Protein AF-A0A937P115-F1 (afdb_monomer_lite)

Foldseek 3Di:
DDQLVVVVVVLVVCCVVCVVVQLVLQVVLDPDPDRSNVLLVVLSVCCVPPDDSVDPPPDPPVVSSVSSVVSRVVVVVVVVVPDQVVQQPPPPRDRNVVVVVPPDPPPPPDPVVVVVVVVVVVVVPPPDD

Sequence (129 aa):
MNSHSEQQKRLSGFLVQEYSNLVSYVRRNWQGETYAEDIVQDVALNLFTKVDFNTPIENLMAYMYRSLKNKIIDLRRKKREARLDDYEDAKNGENLLLGKMLDEPSEPEDEYGQEKNFKIWRNQKWKTQ

Structure (mmCIF, N/CA/C/O backbone):
data_AF-A0A937P115-F1
#
_entry.id   AF-A0A937P115-F1
#
loop_
_atom_site.group_PDB
_atom_site.id
_atom_site.type_symbol
_atom_site.label_atom_id
_atom_site.label_alt_id
_atom_site.label_comp_id
_atom_site.label_asym_id
_atom_site.label_entity_id
_atom_site.label_seq_id
_atom_site.pdbx_PDB_ins_code
_atom_site.Cartn_x
_atom_site.Cartn_y
_atom_site.Cartn_z
_atom_site.occupancy
_atom_site.B_iso_or_equiv
_atom_site.auth_seq_id
_atom_site.auth_comp_id
_atom_site.auth_asym_id
_atom_site.auth_atom_id
_atom_site.pdbx_PDB_model_num
ATOM 1 N N . MET A 1 1 ? -17.833 -11.783 20.540 1.00 49.62 1 MET A N 1
ATOM 2 C CA . MET A 1 1 ? -17.570 -11.456 19.118 1.00 49.62 1 MET A CA 1
ATOM 3 C C . MET A 1 1 ? -16.065 -11.505 18.897 1.00 49.62 1 MET A C 1
ATOM 5 O O . MET A 1 1 ? -15.341 -11.059 19.775 1.00 49.62 1 MET A O 1
ATOM 9 N N . ASN A 1 2 ? -15.595 -12.127 17.813 1.00 70.38 2 ASN A N 1
ATOM 10 C CA . ASN A 1 2 ? -14.176 -12.447 17.621 1.00 70.38 2 ASN A CA 1
ATOM 11 C C . ASN A 1 2 ? -13.401 -11.204 17.126 1.00 70.38 2 ASN A C 1
ATOM 13 O O . ASN A 1 2 ? -13.826 -10.602 16.139 1.00 70.38 2 ASN A O 1
ATOM 17 N N . SER A 1 3 ? -12.288 -10.830 17.777 1.00 72.50 3 SER A N 1
ATOM 18 C CA . SER A 1 3 ? -11.486 -9.615 17.475 1.00 72.50 3 SER A CA 1
ATOM 19 C C . SER A 1 3 ? -11.117 -9.498 15.986 1.00 72.50 3 SER A C 1
ATOM 21 O O . SER A 1 3 ? -11.256 -8.441 15.371 1.00 72.50 3 SER A O 1
ATOM 23 N N . HIS A 1 4 ? -10.782 -10.633 15.372 1.00 73.69 4 HIS A N 1
ATOM 24 C CA . HIS A 1 4 ? -10.501 -10.768 13.944 1.00 73.69 4 HIS A CA 1
ATOM 25 C C . HIS A 1 4 ? -11.627 -10.233 13.038 1.00 73.69 4 HIS A C 1
ATOM 27 O O . HIS A 1 4 ? -11.381 -9.481 12.097 1.00 73.69 4 HIS A O 1
ATOM 33 N N . SER A 1 5 ? -12.883 -10.586 13.332 1.00 80.62 5 SER A N 1
ATOM 34 C CA . SER A 1 5 ? -14.034 -10.179 12.510 1.00 80.62 5 SER A CA 1
ATOM 35 C C . SER A 1 5 ? -14.312 -8.676 12.581 1.00 80.62 5 SER A C 1
ATOM 37 O O . SER A 1 5 ? -14.797 -8.089 11.616 1.00 80.62 5 SER A O 1
ATOM 39 N N . GLU A 1 6 ? -13.964 -8.040 13.700 1.00 82.38 6 GLU A N 1
ATOM 40 C CA . GLU A 1 6 ? -14.141 -6.602 13.893 1.00 82.38 6 GLU A CA 1
ATOM 41 C C . GLU A 1 6 ? -13.083 -5.809 13.118 1.00 82.38 6 GLU A C 1
ATOM 43 O O . GLU A 1 6 ? -13.397 -4.833 12.434 1.00 82.38 6 GLU A O 1
ATOM 48 N N . GLN A 1 7 ? -11.829 -6.273 13.136 1.00 81.12 7 GLN A N 1
ATOM 49 C CA . GLN A 1 7 ? -10.762 -5.659 12.344 1.00 81.12 7 GLN A CA 1
ATOM 50 C C . GLN A 1 7 ? -11.015 -5.778 10.838 1.00 81.12 7 GLN A C 1
ATOM 52 O O . GLN A 1 7 ? -10.833 -4.799 10.114 1.00 81.12 7 GLN A O 1
ATOM 57 N N . GLN A 1 8 ? -11.505 -6.929 10.368 1.00 83.69 8 GLN A N 1
ATOM 58 C CA . GLN A 1 8 ? -11.883 -7.105 8.963 1.00 83.69 8 GLN A CA 1
ATOM 59 C C . GLN A 1 8 ? -13.004 -6.148 8.538 1.00 83.69 8 GLN A C 1
ATOM 61 O O . GLN A 1 8 ? -12.931 -5.564 7.456 1.00 83.69 8 GLN A O 1
ATOM 66 N N . LYS A 1 9 ? -14.011 -5.926 9.393 1.00 87.12 9 LYS A N 1
ATOM 67 C CA . LYS A 1 9 ? -15.072 -4.941 9.131 1.00 87.12 9 LYS A CA 1
ATOM 68 C C . LYS A 1 9 ? -14.537 -3.513 9.092 1.00 87.12 9 LYS A C 1
ATOM 70 O O . LYS A 1 9 ? -14.876 -2.779 8.165 1.00 87.12 9 LYS A O 1
ATOM 75 N N . ARG A 1 10 ? -13.667 -3.127 10.036 1.00 87.00 10 ARG A N 1
ATOM 76 C CA . ARG A 1 10 ? -12.982 -1.819 10.004 1.00 87.00 10 ARG A CA 1
ATOM 77 C C . ARG A 1 10 ? -12.190 -1.634 8.716 1.00 87.00 10 ARG A C 1
ATOM 79 O O . ARG A 1 10 ? -12.277 -0.569 8.113 1.00 87.00 10 ARG A O 1
ATOM 86 N N . LEU A 1 11 ? -11.462 -2.662 8.275 1.00 86.44 11 LEU A N 1
ATOM 87 C CA . LEU A 1 11 ? -10.709 -2.611 7.025 1.00 86.44 11 LEU A CA 1
ATOM 88 C C . LEU A 1 11 ? -11.615 -2.479 5.807 1.00 86.44 11 LEU A C 1
ATOM 90 O O . LEU A 1 11 ? -11.361 -1.628 4.959 1.00 86.44 11 LEU A O 1
ATOM 94 N N . SER A 1 12 ? -12.689 -3.260 5.737 1.00 90.00 12 SER A N 1
ATOM 95 C CA . SER A 1 12 ? -13.661 -3.141 4.653 1.00 90.00 12 SER A CA 1
ATOM 96 C C . SER A 1 12 ? -14.293 -1.748 4.610 1.00 90.00 12 SER A C 1
ATOM 98 O O . SER A 1 12 ? -14.386 -1.161 3.536 1.00 90.00 12 SER A O 1
ATOM 100 N N . GLY A 1 13 ? -14.702 -1.203 5.760 1.00 91.62 13 GLY A N 1
ATOM 101 C CA . GLY A 1 13 ? -15.284 0.138 5.845 1.00 91.62 13 GLY A CA 1
ATOM 102 C C . GLY A 1 13 ? -14.304 1.222 5.396 1.00 91.62 13 GLY A C 1
ATOM 103 O O . GLY A 1 13 ? -14.650 2.055 4.562 1.00 91.62 13 GLY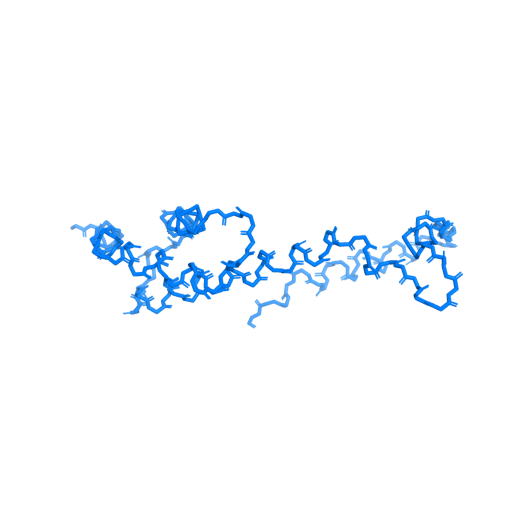 A O 1
ATOM 104 N N . PHE A 1 14 ? -13.060 1.149 5.875 1.00 90.44 14 PHE A N 1
ATOM 105 C CA . PHE A 1 14 ? -11.983 2.044 5.455 1.00 90.44 14 PHE A CA 1
ATOM 106 C C . PHE A 1 14 ? -11.732 1.970 3.945 1.00 90.44 14 PHE A C 1
ATOM 108 O O . PHE A 1 14 ? -11.657 3.000 3.285 1.00 90.44 14 PHE A O 1
ATOM 115 N N . LEU A 1 15 ? -11.625 0.762 3.381 1.00 91.19 15 LEU A N 1
ATOM 116 C CA . LEU A 1 15 ? -11.348 0.581 1.956 1.00 91.19 15 LEU A CA 1
ATOM 117 C C . LEU A 1 15 ? -12.444 1.175 1.082 1.00 91.19 15 LEU A C 1
ATOM 119 O O . LEU A 1 15 ? -12.120 1.829 0.101 1.00 91.19 15 LEU A O 1
ATOM 123 N N . VAL A 1 16 ? -13.715 0.984 1.439 1.00 93.25 16 VAL A N 1
ATOM 124 C CA . VAL A 1 16 ? -14.840 1.567 0.693 1.00 93.25 16 VAL A CA 1
ATOM 125 C C . VAL A 1 16 ? -14.785 3.096 0.723 1.00 93.25 16 VAL A C 1
ATOM 127 O O . VAL A 1 16 ? -15.021 3.731 -0.301 1.00 93.25 16 VAL A O 1
ATOM 130 N N . GLN A 1 17 ? -14.443 3.686 1.869 1.00 94.81 17 GLN A N 1
ATOM 131 C CA . GLN A 1 17 ? -14.363 5.141 2.028 1.00 94.81 17 GLN A CA 1
ATOM 132 C C . GLN A 1 17 ? -13.158 5.752 1.300 1.00 94.81 17 GLN A C 1
ATOM 134 O O . GLN A 1 17 ? -13.288 6.784 0.649 1.00 94.81 17 GLN A O 1
ATOM 139 N N . GLU A 1 18 ? -11.996 5.104 1.375 1.00 94.56 18 GLU A N 1
ATOM 140 C CA . GLU A 1 18 ? -10.727 5.653 0.887 1.00 94.56 18 GLU A CA 1
ATOM 141 C C . GLU A 1 18 ? -10.327 5.152 -0.506 1.00 94.56 18 GLU A C 1
ATOM 143 O O . GLU A 1 18 ? -9.285 5.557 -1.024 1.00 94.56 18 GLU A O 1
ATOM 148 N N . TYR A 1 19 ? -11.125 4.289 -1.145 1.00 95.25 19 TYR A N 1
ATOM 149 C CA . TYR A 1 19 ? -10.766 3.642 -2.412 1.00 95.25 19 TYR A CA 1
ATOM 150 C C . TYR A 1 19 ? -10.285 4.638 -3.476 1.00 95.25 19 TYR A C 1
ATOM 152 O O . TYR A 1 19 ? -9.217 4.465 -4.066 1.00 95.25 19 TYR A O 1
ATOM 160 N N . SER A 1 20 ? -11.035 5.723 -3.684 1.00 96.75 20 SER A N 1
ATOM 161 C CA . SER A 1 20 ? -10.705 6.761 -4.668 1.00 96.75 20 SER A CA 1
ATOM 162 C C . SER A 1 20 ? -9.395 7.487 -4.343 1.00 96.75 20 SER A C 1
ATOM 164 O O . SER A 1 20 ? -8.619 7.805 -5.252 1.00 96.75 20 SER A O 1
ATOM 166 N N . ASN A 1 21 ? -9.103 7.702 -3.058 1.00 97.19 21 ASN A N 1
ATOM 167 C CA . ASN A 1 21 ? -7.866 8.320 -2.586 1.00 97.19 21 ASN A CA 1
ATOM 168 C C . ASN A 1 21 ? -6.669 7.385 -2.778 1.00 97.19 21 ASN A C 1
ATOM 170 O O . ASN A 1 21 ? -5.619 7.830 -3.248 1.00 97.19 21 ASN A O 1
ATOM 174 N N . LEU A 1 22 ? -6.836 6.090 -2.494 1.00 96.94 22 LEU A N 1
ATOM 175 C CA . LEU A 1 22 ? -5.815 5.063 -2.717 1.00 96.94 22 LEU A CA 1
ATOM 176 C C . LEU A 1 22 ? -5.492 4.926 -4.209 1.00 96.94 22 LEU A C 1
ATOM 178 O O . LEU A 1 22 ? -4.321 4.953 -4.589 1.00 96.94 22 LEU A O 1
ATOM 182 N N . VAL A 1 23 ? -6.513 4.871 -5.070 1.00 97.25 23 VAL A N 1
ATOM 183 C CA . VAL A 1 23 ? -6.332 4.841 -6.530 1.00 97.25 23 VAL A CA 1
ATOM 184 C C . VAL A 1 23 ? -5.632 6.111 -7.008 1.00 97.25 23 VAL A C 1
ATOM 186 O O . VAL A 1 23 ? -4.645 6.032 -7.737 1.00 97.25 23 VAL A O 1
ATOM 189 N N . SER A 1 24 ? -6.065 7.290 -6.552 1.00 97.31 24 SER A N 1
ATOM 190 C CA . SER A 1 24 ? -5.424 8.566 -6.902 1.00 97.31 24 SER A CA 1
ATOM 191 C C . SER A 1 24 ? -3.968 8.634 -6.438 1.00 97.31 24 SER A C 1
ATOM 193 O O . SER A 1 24 ? -3.106 9.149 -7.151 1.00 97.31 24 SER A O 1
ATOM 195 N N . TYR A 1 25 ? -3.667 8.094 -5.256 1.00 97.44 25 TYR A N 1
ATOM 196 C CA . TYR A 1 25 ? -2.304 7.960 -4.761 1.00 97.44 25 TYR A CA 1
ATOM 197 C C . TYR A 1 25 ? -1.464 7.078 -5.685 1.00 97.44 25 TYR A C 1
ATOM 199 O O . TYR A 1 25 ? -0.376 7.497 -6.082 1.00 97.44 25 TYR A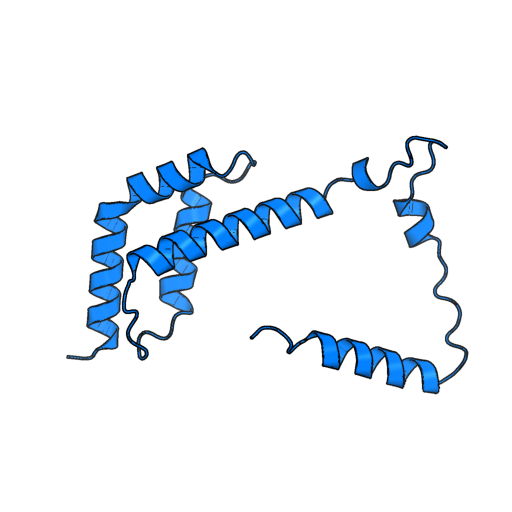 O 1
ATOM 207 N N . VAL A 1 26 ? -1.963 5.903 -6.076 1.00 97.38 26 VAL A N 1
ATOM 208 C CA . VAL A 1 26 ? -1.240 5.016 -6.994 1.00 97.38 26 VAL A CA 1
ATOM 209 C C . VAL A 1 26 ? -1.050 5.678 -8.355 1.00 97.38 26 VAL A C 1
ATOM 211 O O . VAL A 1 26 ? 0.081 5.723 -8.826 1.00 97.38 26 VAL A O 1
ATOM 214 N N . ARG A 1 27 ? -2.089 6.285 -8.943 1.00 95.94 27 ARG A N 1
ATOM 215 C CA . ARG A 1 27 ? -1.997 7.004 -10.229 1.00 95.94 27 ARG A CA 1
ATOM 216 C C . ARG A 1 27 ? -0.906 8.077 -10.225 1.00 95.94 27 ARG A C 1
ATOM 218 O O . ARG A 1 27 ? -0.164 8.204 -11.190 1.00 95.94 27 ARG A O 1
ATOM 225 N N . ARG A 1 28 ? -0.758 8.827 -9.126 1.00 96.06 28 ARG A N 1
ATOM 226 C CA . ARG A 1 28 ? 0.309 9.838 -8.989 1.00 96.06 28 ARG A CA 1
ATOM 227 C C . ARG A 1 28 ? 1.711 9.237 -8.877 1.00 96.06 28 ARG A C 1
ATOM 229 O O . ARG A 1 28 ? 2.685 9.904 -9.205 1.00 96.06 28 ARG A O 1
ATOM 236 N N . ASN A 1 29 ? 1.829 8.006 -8.384 1.00 94.69 29 ASN A N 1
ATOM 237 C CA . ASN A 1 29 ? 3.108 7.377 -8.057 1.00 94.69 29 ASN A CA 1
ATOM 238 C C . ASN A 1 29 ? 3.500 6.242 -9.019 1.00 94.69 29 ASN A C 1
ATOM 240 O O . ASN A 1 29 ? 4.618 5.732 -8.934 1.00 94.69 29 ASN A O 1
ATOM 244 N N . TRP A 1 30 ? 2.634 5.841 -9.944 1.00 93.75 30 TRP A N 1
ATOM 245 C CA . TRP A 1 30 ? 2.871 4.749 -10.881 1.00 93.75 30 TRP A CA 1
ATOM 246 C C . TRP A 1 30 ? 2.500 5.166 -12.305 1.00 93.75 30 TRP A C 1
ATOM 248 O O . TRP A 1 30 ? 1.360 5.513 -12.581 1.00 93.75 30 TRP A O 1
ATOM 258 N N . GLN A 1 31 ? 3.488 5.111 -13.200 1.00 88.06 31 GLN A N 1
ATOM 259 C CA . GLN A 1 31 ? 3.362 5.420 -14.632 1.00 88.06 31 GLN A CA 1
ATOM 260 C C . GLN A 1 31 ? 3.662 4.183 -15.501 1.00 88.06 31 GLN A C 1
ATOM 262 O O . GLN A 1 31 ? 4.178 4.295 -16.611 1.00 88.06 31 GLN A O 1
ATOM 267 N N . GLY A 1 32 ? 3.481 2.978 -14.954 1.00 83.69 32 GLY A N 1
ATOM 268 C CA . GLY A 1 32 ? 3.630 1.746 -15.729 1.00 83.69 32 GLY A CA 1
ATOM 269 C C . GLY A 1 32 ? 2.313 1.304 -16.358 1.00 83.69 32 GLY A C 1
ATOM 270 O O . GLY A 1 32 ? 1.312 2.003 -16.273 1.00 83.69 32 GLY A O 1
ATOM 271 N N . GLU A 1 33 ? 2.330 0.131 -16.984 1.00 80.75 33 GLU A N 1
ATOM 272 C CA . GLU A 1 33 ? 1.196 -0.388 -17.764 1.00 80.75 33 GLU A CA 1
ATOM 273 C C . GLU A 1 33 ? 0.049 -0.904 -16.890 1.00 80.75 33 GLU A C 1
ATOM 275 O O . GLU A 1 33 ? -1.107 -0.843 -17.290 1.00 80.75 33 GLU A O 1
ATOM 280 N N . THR A 1 34 ? 0.355 -1.391 -15.683 1.00 86.38 34 THR A N 1
ATOM 281 C CA . THR A 1 34 ? -0.659 -1.875 -14.739 1.00 86.38 34 THR A CA 1
ATOM 282 C C . THR A 1 34 ? -1.583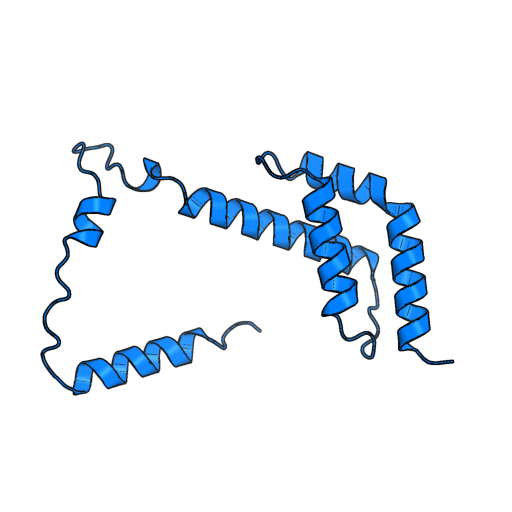 -0.741 -14.307 1.00 86.38 34 THR A C 1
ATOM 284 O O . THR A 1 34 ? -1.094 0.309 -13.875 1.00 86.38 34 THR A O 1
ATOM 287 N N . TYR A 1 35 ? -2.898 -0.971 -14.352 1.00 92.50 35 TYR A N 1
ATOM 288 C CA . TYR A 1 35 ? -3.877 0.002 -13.885 1.00 92.50 35 TYR A CA 1
ATOM 289 C C . TYR A 1 35 ? -3.730 0.247 -12.380 1.00 92.50 35 TYR A C 1
ATOM 291 O O . TYR A 1 35 ? -3.373 -0.638 -11.597 1.00 92.50 35 TYR A O 1
ATOM 299 N N . ALA A 1 36 ? -3.989 1.481 -11.954 1.00 95.31 36 ALA A N 1
ATOM 300 C CA . ALA A 1 36 ? -3.842 1.858 -10.553 1.00 95.31 36 ALA A CA 1
ATOM 301 C C . ALA A 1 36 ? -4.814 1.088 -9.648 1.00 95.31 36 ALA A C 1
ATOM 303 O O . ALA A 1 36 ? -4.466 0.714 -8.529 1.00 95.31 36 ALA A O 1
ATOM 304 N N . GLU A 1 37 ? -6.014 0.833 -10.157 1.00 95.81 37 GLU A N 1
ATOM 305 C CA . GLU A 1 37 ? -7.056 0.026 -9.542 1.00 95.81 37 GLU A CA 1
ATOM 306 C C . GLU A 1 37 ? -6.563 -1.391 -9.246 1.00 95.81 37 GLU A C 1
ATOM 308 O O . GLU A 1 37 ? -6.742 -1.855 -8.120 1.00 95.81 37 GLU A O 1
ATOM 313 N N . ASP A 1 38 ? -5.874 -2.029 -10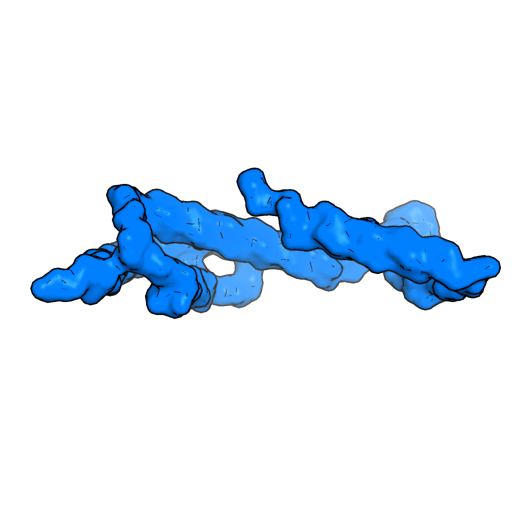.196 1.00 96.69 38 ASP A N 1
ATOM 314 C CA . ASP A 1 38 ? -5.343 -3.387 -10.036 1.00 96.69 38 ASP A CA 1
ATOM 315 C C . ASP A 1 38 ? -4.326 -3.443 -8.897 1.00 96.69 38 ASP A C 1
ATOM 317 O O . ASP A 1 38 ? -4.367 -4.338 -8.060 1.00 96.69 38 ASP A O 1
ATOM 321 N N . ILE A 1 39 ? -3.444 -2.443 -8.800 1.00 96.25 39 ILE A N 1
ATOM 322 C CA . ILE A 1 39 ? -2.451 -2.348 -7.719 1.00 96.25 39 ILE A CA 1
ATOM 323 C C . ILE A 1 39 ? -3.137 -2.212 -6.355 1.00 96.25 39 ILE A C 1
ATOM 325 O O . ILE A 1 39 ? -2.715 -2.847 -5.384 1.00 96.25 39 ILE A O 1
ATOM 329 N N . VAL A 1 40 ? -4.183 -1.383 -6.265 1.00 96.62 40 VAL A N 1
ATOM 330 C CA . VAL A 1 40 ? -4.953 -1.211 -5.025 1.00 96.62 40 VAL A CA 1
ATOM 331 C C . VAL A 1 40 ? -5.663 -2.507 -4.645 1.00 96.62 40 VAL A C 1
ATOM 333 O O . VAL A 1 40 ? -5.608 -2.906 -3.481 1.00 96.62 40 VAL A O 1
ATOM 336 N N . GLN A 1 41 ? -6.288 -3.181 -5.610 1.00 95.50 41 GLN A N 1
ATOM 337 C CA . GLN A 1 41 ? -6.982 -4.449 -5.396 1.00 95.50 41 GLN A CA 1
ATOM 338 C C . GLN A 1 41 ? -6.015 -5.559 -4.969 1.00 95.50 41 GLN A C 1
ATOM 340 O O . GLN A 1 41 ? -6.305 -6.269 -4.011 1.00 95.50 41 GLN A O 1
ATOM 345 N N . ASP A 1 42 ? -4.836 -5.650 -5.586 1.00 95.38 42 ASP A N 1
ATOM 346 C CA . ASP A 1 42 ? -3.785 -6.603 -5.217 1.00 95.38 42 ASP A CA 1
ATOM 347 C C . ASP A 1 42 ? -3.348 -6.424 -3.760 1.00 95.38 42 ASP A C 1
ATOM 349 O O . ASP A 1 42 ? -3.171 -7.390 -3.011 1.00 95.38 42 ASP A O 1
ATOM 353 N N . VAL A 1 43 ? -3.149 -5.175 -3.334 1.00 94.62 43 VAL A N 1
ATOM 354 C CA . VAL A 1 43 ? -2.770 -4.873 -1.951 1.00 94.62 43 VAL A CA 1
ATOM 355 C C . VAL A 1 43 ? -3.922 -5.188 -1.001 1.00 94.62 43 VAL A C 1
ATOM 357 O O . VAL A 1 43 ? -3.696 -5.874 -0.007 1.00 94.62 43 VAL A O 1
ATOM 360 N N . ALA A 1 44 ? -5.151 -4.776 -1.319 1.00 92.75 44 ALA A N 1
ATOM 361 C CA . ALA A 1 44 ? -6.326 -5.089 -0.508 1.00 92.75 44 ALA A CA 1
ATOM 362 C C . ALA A 1 44 ? -6.519 -6.607 -0.345 1.00 92.75 44 ALA A C 1
ATOM 364 O O . ALA A 1 44 ? -6.699 -7.088 0.773 1.00 92.75 44 ALA A O 1
ATOM 365 N N . LEU A 1 45 ? -6.398 -7.374 -1.432 1.00 92.94 45 LEU A N 1
ATOM 366 C CA . LEU A 1 45 ? -6.492 -8.832 -1.410 1.00 92.94 45 LEU A CA 1
ATOM 367 C C . LEU A 1 45 ? -5.412 -9.448 -0.516 1.00 92.94 45 LEU A C 1
ATOM 369 O O . LEU A 1 45 ? -5.715 -10.305 0.314 1.00 92.94 45 LEU A O 1
ATOM 373 N N . ASN A 1 46 ? -4.161 -8.994 -0.637 1.00 90.06 46 ASN A N 1
ATOM 374 C CA . ASN A 1 46 ? -3.078 -9.457 0.233 1.00 90.06 46 ASN A CA 1
ATOM 375 C C . ASN A 1 46 ? -3.359 -9.147 1.708 1.00 90.06 46 ASN A C 1
ATOM 377 O O . ASN A 1 46 ? -3.074 -9.984 2.561 1.00 90.06 46 ASN A O 1
ATOM 381 N N . LEU A 1 47 ? -3.952 -7.993 2.020 1.00 87.94 47 LEU A N 1
ATOM 382 C CA . LEU A 1 47 ? -4.332 -7.669 3.392 1.00 87.94 47 LEU A CA 1
ATOM 383 C C . LEU A 1 47 ? -5.396 -8.611 3.951 1.00 87.94 47 LEU A C 1
ATOM 385 O O . LEU A 1 47 ? -5.234 -9.109 5.059 1.00 87.94 47 LEU A O 1
ATOM 389 N N . PHE A 1 48 ? -6.456 -8.893 3.196 1.00 85.81 48 PHE A N 1
ATOM 390 C CA . PHE A 1 48 ? -7.516 -9.787 3.671 1.00 85.81 48 PHE A CA 1
ATOM 391 C C . PHE A 1 48 ? -7.077 -11.248 3.797 1.00 85.81 48 PHE A C 1
ATOM 393 O O . PHE A 1 48 ? -7.680 -11.990 4.568 1.00 85.81 48 PHE A O 1
ATOM 400 N N . THR A 1 49 ? -6.055 -11.663 3.043 1.00 85.25 49 THR A N 1
ATOM 401 C CA . THR A 1 49 ? -5.636 -13.071 2.956 1.00 85.25 49 THR A CA 1
ATOM 402 C C . THR A 1 49 ? -4.402 -13.412 3.785 1.00 85.25 49 THR A C 1
ATOM 404 O O . THR A 1 49 ? -4.268 -14.559 4.203 1.00 85.25 49 THR A O 1
ATOM 407 N N . LYS A 1 50 ? -3.486 -12.461 4.004 1.00 77.88 50 LYS A N 1
ATOM 408 C CA . LYS A 1 50 ? -2.164 -12.734 4.600 1.00 77.88 50 LYS A CA 1
ATOM 409 C C . LYS A 1 50 ? -1.911 -12.026 5.921 1.00 77.88 50 LYS A C 1
ATOM 411 O O . LYS A 1 50 ? -0.966 -12.397 6.613 1.00 77.88 50 LYS A O 1
ATOM 416 N N . VAL A 1 51 ? -2.684 -10.994 6.257 1.00 76.12 51 VAL A N 1
ATOM 417 C CA . VAL A 1 51 ? -2.477 -10.279 7.517 1.00 76.12 51 VAL A CA 1
ATOM 418 C C . VAL A 1 51 ? -3.140 -11.051 8.643 1.00 76.12 51 VAL A C 1
ATOM 420 O O . VAL A 1 51 ? -4.340 -11.317 8.616 1.00 76.12 51 VAL A O 1
ATOM 423 N N . ASP A 1 52 ? -2.342 -11.393 9.648 1.00 75.44 52 ASP A N 1
ATOM 424 C CA . ASP A 1 52 ? -2.857 -11.947 10.888 1.00 75.44 52 ASP A CA 1
ATOM 425 C C . ASP A 1 52 ? -3.517 -10.837 11.719 1.00 75.44 52 ASP A C 1
ATOM 427 O O . ASP A 1 52 ? -2.854 -10.093 12.446 1.00 75.44 52 ASP A O 1
ATOM 431 N N . PHE A 1 53 ? -4.844 -10.729 11.620 1.00 69.81 53 PHE A N 1
ATOM 432 C CA . PHE A 1 53 ? -5.636 -9.776 12.405 1.00 69.81 53 PHE A CA 1
ATOM 433 C C . PHE A 1 53 ? -5.688 -10.108 13.908 1.00 69.81 53 PHE A C 1
ATOM 435 O O . PHE A 1 53 ? -6.322 -9.377 14.672 1.00 69.81 53 PHE A O 1
ATOM 442 N N . ASN A 1 54 ? -5.039 -11.185 14.369 1.00 65.94 54 ASN A N 1
ATOM 443 C CA . ASN A 1 54 ? -4.853 -11.415 15.802 1.00 65.94 54 ASN A CA 1
ATOM 444 C C . ASN A 1 54 ? -3.858 -10.419 16.419 1.00 65.94 54 ASN A C 1
ATOM 446 O O . ASN A 1 54 ? -3.921 -10.175 17.623 1.00 65.94 54 ASN A O 1
ATOM 450 N N . THR A 1 55 ? -3.000 -9.789 15.607 1.00 67.44 55 THR A N 1
ATOM 451 C CA . THR A 1 55 ? -2.167 -8.661 16.043 1.00 67.44 55 THR A CA 1
ATOM 452 C C . THR A 1 55 ? -2.872 -7.341 15.711 1.00 67.44 55 THR A C 1
ATOM 454 O O . THR A 1 55 ? -3.191 -7.105 14.545 1.00 67.44 55 THR A O 1
ATOM 457 N N . PRO A 1 56 ? -3.136 -6.455 16.691 1.00 67.75 56 PRO A N 1
ATOM 458 C CA . PRO A 1 56 ? -3.792 -5.180 16.424 1.00 67.75 56 PRO A CA 1
ATOM 459 C C . PRO A 1 56 ? -2.971 -4.307 15.473 1.00 67.75 56 PRO A C 1
ATOM 461 O O . PRO A 1 56 ? -1.840 -3.929 15.770 1.00 67.75 56 PRO A O 1
ATOM 464 N N . ILE A 1 57 ? -3.561 -3.934 14.338 1.00 75.00 57 ILE A N 1
ATOM 465 C CA . ILE A 1 57 ? -2.982 -2.918 13.458 1.00 75.00 57 ILE A CA 1
ATOM 466 C C . ILE A 1 57 ? -3.341 -1.550 14.042 1.00 75.00 57 ILE A C 1
ATOM 468 O O . ILE A 1 57 ? -4.464 -1.074 13.867 1.00 75.00 57 ILE A O 1
ATOM 472 N N . GLU A 1 58 ? -2.394 -0.919 14.739 1.00 76.38 58 GLU A N 1
ATOM 473 C CA . GLU A 1 58 ? -2.612 0.379 15.399 1.00 76.38 58 GLU A CA 1
ATOM 474 C C . GLU A 1 58 ? -3.102 1.453 14.418 1.00 76.38 58 GLU A C 1
ATOM 476 O O . GLU A 1 58 ? -4.054 2.182 14.700 1.00 76.38 58 GLU A O 1
ATOM 481 N N . ASN A 1 59 ? -2.486 1.517 13.231 1.00 85.31 59 ASN A N 1
ATOM 482 C CA . ASN A 1 59 ? -2.853 2.460 12.181 1.00 85.31 59 ASN A CA 1
ATOM 483 C C . ASN A 1 59 ? -2.996 1.765 10.823 1.00 85.31 59 ASN A C 1
ATOM 485 O O . ASN A 1 59 ? -2.050 1.646 10.038 1.00 85.31 59 ASN A O 1
ATOM 489 N N . LEU A 1 60 ? -4.224 1.329 10.544 1.00 84.06 60 LEU A N 1
ATOM 490 C CA . LEU A 1 60 ? -4.579 0.639 9.309 1.00 84.06 60 LEU A CA 1
ATOM 491 C C . LEU A 1 60 ? -4.312 1.482 8.056 1.00 84.06 60 LEU A C 1
ATOM 493 O O . LEU A 1 60 ? -3.826 0.966 7.051 1.00 84.06 60 LEU A O 1
ATOM 497 N N . MET A 1 61 ? -4.586 2.785 8.128 1.00 87.00 61 MET A N 1
ATOM 498 C CA . MET A 1 61 ? -4.369 3.709 7.019 1.00 87.00 61 MET A CA 1
ATOM 499 C C . MET A 1 61 ? -2.882 3.783 6.663 1.00 87.00 61 MET A C 1
ATOM 501 O O . MET A 1 61 ? -2.505 3.580 5.509 1.00 87.00 61 MET A O 1
ATOM 505 N N . ALA A 1 62 ? -2.022 4.018 7.656 1.00 89.75 62 ALA A N 1
ATOM 506 C CA . ALA A 1 62 ? -0.578 4.078 7.453 1.00 89.75 62 ALA A CA 1
ATOM 507 C C . ALA A 1 62 ? -0.034 2.761 6.880 1.00 89.75 62 ALA A C 1
ATOM 509 O O . ALA A 1 62 ? 0.794 2.777 5.966 1.00 89.75 62 ALA A O 1
ATOM 510 N N . TYR A 1 63 ? -0.540 1.626 7.369 1.00 90.19 63 TYR A N 1
ATOM 511 C CA . TYR A 1 63 ? -0.182 0.313 6.846 1.00 90.19 63 TYR A CA 1
ATOM 512 C C . TYR A 1 63 ? -0.587 0.150 5.371 1.00 90.19 63 TYR A C 1
ATOM 514 O O . TYR A 1 63 ? 0.235 -0.263 4.553 1.00 90.19 63 TYR A O 1
ATOM 522 N N . MET A 1 64 ? -1.811 0.537 4.997 1.00 91.25 64 MET A N 1
ATOM 523 C CA . MET A 1 64 ? -2.301 0.476 3.614 1.00 91.25 64 MET A CA 1
ATOM 524 C C . MET A 1 64 ? -1.449 1.313 2.655 1.00 91.25 64 MET A C 1
ATOM 526 O O . MET A 1 64 ? -0.960 0.797 1.649 1.00 91.25 64 MET A O 1
ATOM 530 N N . TYR A 1 65 ? -1.209 2.587 2.977 1.00 94.00 65 TYR A N 1
ATOM 531 C CA . TYR A 1 65 ? -0.382 3.459 2.136 1.00 94.00 65 TYR A CA 1
ATOM 532 C C . TYR A 1 65 ? 1.063 2.954 2.027 1.00 94.00 65 TYR A C 1
ATOM 534 O O . TYR A 1 65 ? 1.668 3.034 0.955 1.00 94.00 65 TYR A O 1
ATOM 542 N N . ARG A 1 66 ? 1.617 2.378 3.103 1.00 94.06 66 ARG A N 1
ATOM 543 C CA . ARG A 1 66 ? 2.953 1.769 3.079 1.00 94.06 66 ARG A CA 1
ATOM 544 C C . ARG A 1 66 ? 2.998 0.529 2.186 1.00 94.06 66 ARG A C 1
ATOM 546 O O . ARG A 1 66 ? 3.928 0.399 1.394 1.00 94.06 66 ARG A O 1
ATOM 553 N N . SER A 1 67 ? 1.988 -0.332 2.255 1.00 94.38 67 SER A N 1
ATOM 554 C CA . SER A 1 67 ? 1.866 -1.508 1.388 1.00 94.38 67 SER A CA 1
ATOM 555 C C . SER A 1 67 ? 1.747 -1.124 -0.090 1.00 94.38 67 SER A C 1
ATOM 557 O O . SER A 1 67 ? 2.436 -1.708 -0.926 1.00 94.38 67 SER A O 1
ATOM 559 N N . LEU A 1 68 ? 0.972 -0.082 -0.417 1.00 97.06 68 LEU A N 1
ATOM 560 C CA . LEU A 1 68 ? 0.902 0.467 -1.779 1.00 97.06 68 LEU A CA 1
ATOM 561 C C . LEU A 1 68 ? 2.257 0.998 -2.254 1.00 97.06 68 LEU A C 1
ATOM 563 O O . LEU A 1 68 ? 2.698 0.674 -3.355 1.00 97.06 68 LEU A O 1
ATOM 567 N N . LYS A 1 69 ? 2.952 1.776 -1.416 1.00 96.38 69 LYS A N 1
ATOM 568 C CA . LYS A 1 69 ? 4.294 2.281 -1.733 1.00 96.38 69 LYS A CA 1
ATOM 569 C C . LYS A 1 69 ? 5.271 1.138 -2.021 1.00 96.38 69 LYS A C 1
ATOM 571 O O . LYS A 1 69 ? 5.995 1.199 -3.012 1.00 96.38 69 LYS A O 1
ATOM 576 N N . ASN A 1 70 ? 5.273 0.102 -1.183 1.00 96.06 70 ASN A N 1
ATOM 577 C CA . ASN A 1 70 ? 6.133 -1.068 -1.359 1.00 96.06 70 ASN A CA 1
ATOM 578 C C . ASN A 1 70 ? 5.821 -1.790 -2.676 1.00 96.06 70 ASN A C 1
ATOM 580 O O . ASN A 1 70 ? 6.727 -2.022 -3.471 1.00 96.06 70 ASN A O 1
ATOM 584 N N . LYS A 1 71 ? 4.538 -2.034 -2.969 1.00 95.81 71 LYS A N 1
ATOM 585 C CA . LYS A 1 71 ? 4.109 -2.660 -4.226 1.00 95.81 71 LYS A CA 1
ATOM 586 C C . LYS A 1 71 ? 4.561 -1.862 -5.453 1.00 95.81 71 LYS A C 1
ATOM 588 O O . LYS A 1 71 ? 5.049 -2.450 -6.413 1.00 95.81 71 LYS A O 1
ATOM 593 N N . ILE A 1 72 ? 4.458 -0.532 -5.423 1.00 95.06 72 ILE A N 1
ATOM 594 C CA . ILE A 1 72 ? 4.948 0.336 -6.508 1.00 95.06 72 ILE A CA 1
ATOM 595 C C . ILE A 1 72 ? 6.467 0.200 -6.683 1.00 95.06 72 ILE A C 1
ATOM 597 O O . ILE A 1 72 ? 6.946 0.123 -7.814 1.00 95.06 72 ILE A O 1
ATOM 601 N N . ILE A 1 73 ? 7.236 0.160 -5.590 1.00 93.50 73 ILE A N 1
ATOM 602 C CA . ILE A 1 73 ? 8.693 -0.046 -5.641 1.00 93.50 73 ILE A CA 1
ATOM 603 C C . ILE A 1 73 ? 9.024 -1.397 -6.282 1.00 93.50 73 ILE A C 1
ATOM 605 O O . ILE A 1 73 ? 9.899 -1.457 -7.146 1.00 93.50 73 ILE A O 1
ATOM 609 N N . ASP A 1 74 ? 8.302 -2.452 -5.913 1.00 92.38 74 ASP A N 1
ATOM 610 C CA . ASP A 1 74 ? 8.499 -3.789 -6.475 1.00 92.38 74 ASP A CA 1
ATOM 611 C C . ASP A 1 74 ? 8.186 -3.824 -7.973 1.00 92.38 74 ASP A C 1
ATOM 613 O O . ASP A 1 74 ? 8.957 -4.375 -8.757 1.00 92.38 74 ASP A O 1
ATOM 617 N N . LEU A 1 75 ? 7.096 -3.182 -8.402 1.00 92.12 75 LEU A N 1
ATOM 618 C CA . LEU A 1 75 ? 6.748 -3.076 -9.820 1.00 92.12 75 LEU A CA 1
ATOM 619 C C . LEU A 1 75 ? 7.796 -2.281 -10.611 1.00 92.12 75 LEU A C 1
ATOM 621 O O . LEU A 1 75 ? 8.177 -2.683 -11.710 1.00 92.12 75 LEU A O 1
ATOM 625 N N . ARG A 1 76 ? 8.323 -1.186 -10.046 1.00 88.06 76 ARG A N 1
ATOM 626 C CA . ARG A 1 76 ? 9.428 -0.427 -10.660 1.00 88.06 76 ARG A CA 1
ATOM 627 C C . ARG A 1 76 ? 10.694 -1.273 -10.780 1.00 88.06 76 ARG A C 1
ATOM 629 O O . ARG A 1 76 ? 11.376 -1.187 -11.798 1.00 88.06 76 ARG A O 1
ATOM 636 N N . ARG A 1 77 ? 11.002 -2.087 -9.764 1.00 85.81 77 ARG A N 1
ATOM 637 C CA . ARG A 1 77 ? 12.158 -2.992 -9.766 1.00 85.81 77 ARG A CA 1
ATOM 638 C C . ARG A 1 77 ? 12.032 -4.047 -10.864 1.00 85.81 77 ARG A C 1
ATOM 640 O O . ARG A 1 77 ? 12.942 -4.153 -11.676 1.00 85.81 77 ARG A O 1
ATOM 647 N N . LYS A 1 78 ? 10.879 -4.716 -10.958 1.00 85.81 78 LYS A N 1
ATOM 648 C CA . LYS A 1 78 ? 10.591 -5.701 -12.015 1.00 85.81 78 LYS A CA 1
ATOM 649 C C . LYS A 1 78 ? 10.655 -5.092 -13.416 1.00 85.81 78 LYS A C 1
ATOM 651 O O . LYS A 1 78 ? 11.232 -5.685 -14.316 1.00 85.81 78 LYS A O 1
ATOM 656 N N . LYS A 1 79 ? 10.118 -3.878 -13.597 1.00 80.06 79 LYS A N 1
ATOM 657 C CA . LYS A 1 79 ? 10.201 -3.163 -14.881 1.00 80.06 79 LYS A CA 1
ATOM 658 C C . LYS A 1 79 ? 11.646 -2.836 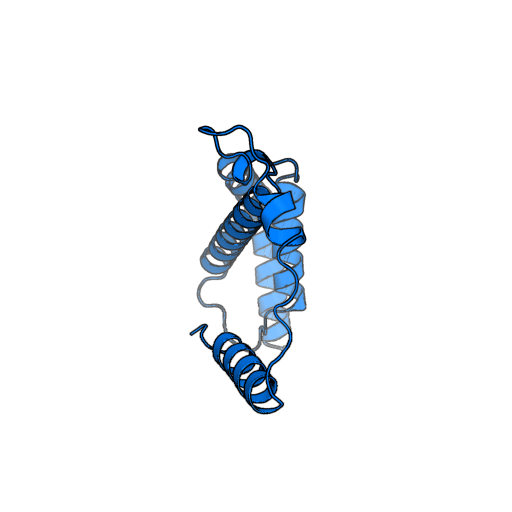-15.273 1.00 80.06 79 LYS A C 1
ATOM 660 O O . LYS A 1 79 ? 11.942 -2.808 -16.457 1.00 80.06 79 LYS A O 1
ATOM 665 N N . ARG A 1 80 ? 12.532 -2.560 -14.309 1.00 74.25 80 ARG A N 1
ATOM 666 C CA . ARG A 1 80 ? 13.963 -2.345 -14.577 1.00 74.25 80 ARG A CA 1
ATOM 667 C C . ARG A 1 80 ? 14.664 -3.649 -14.954 1.00 74.25 80 ARG A C 1
ATOM 669 O O . ARG A 1 80 ? 15.356 -3.668 -15.952 1.00 74.25 80 ARG A O 1
ATOM 676 N N . GLU A 1 81 ? 14.430 -4.731 -14.215 1.00 72.31 81 GLU A N 1
ATOM 677 C CA . GLU A 1 81 ? 15.015 -6.049 -14.522 1.00 72.31 81 GLU A CA 1
ATOM 678 C C . GLU A 1 81 ? 14.629 -6.568 -15.918 1.00 72.31 81 GLU A C 1
ATOM 680 O O . GLU A 1 81 ? 15.406 -7.285 -16.539 1.00 72.31 81 GLU A O 1
ATOM 685 N N . ALA A 1 82 ? 13.456 -6.181 -16.428 1.00 67.12 82 ALA A N 1
ATOM 686 C CA . ALA A 1 82 ? 12.979 -6.556 -17.757 1.00 67.12 82 ALA A CA 1
ATOM 687 C C . ALA A 1 82 ? 13.547 -5.707 -18.915 1.00 67.12 82 ALA A C 1
ATOM 689 O O . ALA A 1 82 ? 13.237 -5.996 -20.070 1.00 67.12 82 ALA A O 1
ATOM 690 N N . ARG A 1 83 ? 14.329 -4.648 -18.651 1.00 64.69 83 ARG A N 1
ATOM 691 C CA . ARG A 1 83 ? 14.904 -3.817 -19.721 1.00 64.69 83 ARG A CA 1
ATOM 692 C C . ARG A 1 83 ? 16.143 -4.482 -20.307 1.00 64.69 83 ARG A C 1
ATOM 694 O O . ARG A 1 83 ? 17.145 -4.649 -19.620 1.00 64.69 83 ARG A O 1
ATOM 701 N N . LEU A 1 84 ? 16.063 -4.821 -21.592 1.00 61.22 84 LEU A N 1
ATOM 702 C CA . LEU A 1 84 ? 17.198 -5.302 -22.382 1.00 61.22 84 LEU A CA 1
ATOM 703 C C . LEU A 1 84 ? 18.245 -4.198 -22.597 1.00 61.22 84 LEU A C 1
ATOM 705 O O . LEU A 1 84 ? 19.430 -4.503 -22.636 1.00 61.22 84 LEU A O 1
ATOM 709 N N . ASP A 1 85 ? 17.818 -2.932 -22.624 1.00 60.78 85 ASP A N 1
ATOM 710 C CA . ASP A 1 85 ? 18.678 -1.752 -22.798 1.00 60.78 85 ASP A CA 1
ATOM 711 C C . ASP A 1 85 ? 19.750 -1.607 -21.696 1.00 60.78 85 ASP A C 1
ATOM 713 O O . ASP A 1 85 ? 20.805 -1.029 -21.932 1.00 60.78 85 ASP A O 1
ATOM 717 N N . ASP A 1 86 ? 19.527 -2.172 -20.499 1.00 60.62 86 ASP A N 1
ATOM 718 C CA . ASP A 1 86 ? 20.526 -2.196 -19.413 1.00 60.62 86 ASP A CA 1
ATOM 719 C C . ASP A 1 86 ? 21.702 -3.163 -19.718 1.00 60.62 86 ASP A C 1
ATOM 721 O O . ASP A 1 86 ? 22.688 -3.201 -18.978 1.00 60.62 86 ASP A O 1
ATOM 725 N N . TYR A 1 87 ? 21.599 -3.956 -20.792 1.00 60.03 87 TYR A N 1
ATOM 726 C CA . TYR A 1 87 ? 22.607 -4.907 -21.266 1.00 60.03 87 TYR A CA 1
ATOM 727 C C . TYR A 1 87 ? 23.258 -4.485 -22.592 1.00 60.03 87 TYR A C 1
ATOM 729 O O . TYR A 1 87 ? 24.016 -5.267 -23.164 1.00 60.03 87 TYR A O 1
ATOM 737 N N . GLU A 1 88 ? 23.004 -3.277 -23.089 1.00 57.97 88 GLU A N 1
ATOM 738 C CA . GLU A 1 88 ? 23.757 -2.724 -24.215 1.00 57.97 88 GLU A CA 1
ATOM 739 C C . GLU A 1 88 ? 24.935 -1.909 -23.676 1.00 57.97 88 GLU A C 1
ATOM 741 O O . GLU A 1 88 ? 24.754 -0.888 -23.007 1.00 57.97 88 GLU A O 1
ATOM 746 N N . ASP A 1 89 ? 26.165 -2.355 -23.936 1.00 57.88 89 ASP A N 1
ATOM 747 C CA . ASP A 1 89 ? 27.327 -1.531 -23.624 1.00 57.88 89 ASP A CA 1
ATOM 748 C C . ASP A 1 89 ? 27.454 -0.431 -24.691 1.00 57.88 89 ASP A C 1
ATOM 750 O O . ASP A 1 89 ? 27.832 -0.654 -25.846 1.00 57.88 89 ASP A O 1
ATOM 754 N N . ALA A 1 90 ? 27.103 0.793 -24.283 1.00 56.62 90 ALA A N 1
ATOM 755 C CA . ALA A 1 90 ? 27.065 1.982 -25.131 1.00 56.62 90 ALA A CA 1
ATOM 756 C C . ALA A 1 90 ? 28.419 2.329 -25.787 1.00 56.62 90 ALA A C 1
ATOM 758 O O . ALA A 1 90 ? 28.474 3.218 -26.639 1.00 56.62 90 ALA A O 1
ATOM 759 N N . LYS A 1 91 ? 29.520 1.670 -25.390 1.00 57.12 91 LYS A N 1
ATOM 760 C CA . LYS A 1 91 ? 30.864 1.904 -25.932 1.00 57.12 91 LYS A CA 1
ATOM 761 C C . LYS A 1 91 ? 31.321 0.925 -27.013 1.00 57.12 91 LYS A C 1
ATOM 763 O O . LYS A 1 91 ? 32.157 1.327 -27.821 1.00 57.12 91 LYS A O 1
ATOM 768 N N . ASN A 1 92 ? 30.845 -0.317 -27.030 1.00 56.72 92 ASN A N 1
ATOM 769 C CA . ASN A 1 92 ? 31.345 -1.357 -27.944 1.00 56.72 92 ASN A CA 1
ATOM 770 C C . ASN A 1 92 ? 30.243 -2.016 -28.796 1.00 56.72 92 ASN A C 1
ATOM 772 O O . ASN A 1 92 ? 30.574 -2.735 -29.736 1.00 56.72 92 ASN A O 1
ATOM 776 N N . GLY A 1 93 ? 28.960 -1.747 -28.519 1.00 55.72 93 GLY A N 1
ATOM 777 C CA . GLY A 1 93 ? 27.838 -2.356 -29.241 1.00 55.72 93 GLY A CA 1
ATOM 778 C C . GLY A 1 93 ? 27.658 -3.851 -28.953 1.00 55.72 93 GLY A C 1
ATOM 779 O O . GLY A 1 93 ? 26.929 -4.526 -29.679 1.00 55.72 93 GLY A O 1
ATOM 780 N N . GLU A 1 94 ? 28.317 -4.381 -27.921 1.00 58.09 94 GLU A N 1
ATOM 781 C CA . GLU A 1 94 ? 28.160 -5.768 -27.501 1.00 58.09 94 GLU A CA 1
ATOM 782 C C . GLU A 1 94 ? 26.943 -5.919 -26.585 1.00 58.09 94 GLU A C 1
ATOM 784 O O . GLU A 1 94 ? 26.684 -5.117 -25.683 1.00 58.09 94 GLU A O 1
ATOM 789 N N . ASN A 1 95 ? 26.188 -6.992 -26.813 1.00 60.91 95 ASN A N 1
ATOM 790 C CA . ASN A 1 95 ? 25.049 -7.354 -25.988 1.00 60.91 95 ASN A CA 1
ATOM 791 C C . ASN A 1 95 ? 25.545 -8.145 -24.761 1.00 60.91 95 ASN A C 1
ATOM 793 O O . ASN A 1 95 ? 25.829 -9.342 -24.841 1.00 60.91 95 ASN A O 1
ATOM 797 N N . LEU A 1 96 ? 25.639 -7.476 -23.610 1.00 66.88 96 LEU A N 1
ATOM 798 C CA . LEU A 1 96 ? 26.101 -8.032 -22.329 1.00 66.88 96 LEU A CA 1
ATOM 799 C C . LEU A 1 96 ? 25.235 -9.205 -21.834 1.00 66.88 96 LEU A C 1
ATOM 801 O O . LEU A 1 96 ? 25.677 -9.975 -20.979 1.00 66.88 96 LEU A O 1
ATOM 805 N N . LEU A 1 97 ? 24.000 -9.348 -22.331 1.00 66.25 97 LEU A N 1
ATOM 806 C CA . LEU A 1 97 ? 23.121 -10.469 -21.992 1.00 66.25 97 LEU A CA 1
ATOM 807 C C . LEU A 1 97 ? 23.604 -11.765 -22.656 1.00 66.25 97 LEU A C 1
ATOM 809 O O . LEU A 1 97 ? 23.612 -12.806 -22.002 1.00 66.25 97 LEU A O 1
ATOM 813 N N . LEU A 1 98 ? 24.067 -11.690 -23.912 1.00 66.06 98 LEU A N 1
ATOM 814 C CA . LEU A 1 98 ? 24.695 -12.821 -24.602 1.00 66.06 98 LEU A CA 1
ATOM 815 C C . LEU A 1 98 ? 26.001 -13.230 -23.917 1.00 66.06 98 LEU A C 1
ATOM 817 O O . LEU A 1 98 ? 26.197 -14.415 -23.682 1.00 66.06 98 LEU A O 1
ATOM 821 N N . GLY A 1 99 ? 26.843 -12.273 -23.511 1.00 67.69 99 GLY A N 1
ATOM 822 C CA . GLY A 1 99 ? 28.075 -12.566 -22.765 1.00 67.69 99 GLY A CA 1
ATOM 823 C C . GLY A 1 99 ? 27.819 -13.344 -21.467 1.00 67.69 99 GLY A C 1
ATOM 824 O O . GLY A 1 99 ? 28.449 -14.365 -21.228 1.00 67.69 99 GLY A O 1
ATOM 825 N N . LYS A 1 100 ? 26.817 -12.939 -20.674 1.00 65.12 100 LYS A N 1
ATOM 826 C CA . LYS A 1 100 ? 26.437 -13.641 -19.430 1.00 65.12 100 LYS A CA 1
ATOM 827 C C . LYS A 1 100 ? 25.783 -15.009 -19.646 1.00 65.12 100 LYS A C 1
ATOM 829 O O . LYS A 1 100 ? 25.797 -15.826 -18.733 1.00 65.12 100 LYS A O 1
ATOM 834 N N . MET A 1 101 ? 25.148 -15.238 -20.796 1.00 64.56 101 MET A N 1
ATOM 835 C CA . MET A 1 101 ? 24.595 -16.550 -21.163 1.00 64.56 101 MET A CA 1
ATOM 836 C C . MET A 1 101 ? 25.659 -17.500 -21.724 1.00 64.56 101 MET A C 1
ATOM 838 O O . MET A 1 101 ? 25.484 -18.711 -21.628 1.00 64.56 101 MET A O 1
ATOM 842 N N . LEU A 1 102 ? 26.712 -16.949 -22.333 1.00 65.50 102 LEU A N 1
ATOM 843 C CA . LEU A 1 102 ? 27.821 -17.684 -22.942 1.00 65.50 102 LEU A CA 1
ATOM 844 C C . LEU A 1 102 ? 28.993 -17.923 -21.988 1.00 65.50 102 LEU A C 1
ATOM 846 O O . LEU A 1 102 ? 29.875 -18.700 -22.343 1.00 65.50 102 LEU A O 1
ATOM 850 N N . ASP A 1 103 ? 29.001 -17.301 -20.803 1.00 63.44 103 ASP A N 1
ATOM 851 C CA . ASP A 1 103 ? 29.828 -17.760 -19.688 1.00 63.44 103 ASP A CA 1
ATOM 852 C C . ASP A 1 103 ? 29.436 -19.215 -19.408 1.00 63.44 103 ASP A C 1
ATOM 854 O O . ASP A 1 103 ? 28.416 -19.503 -18.770 1.00 63.44 103 ASP A O 1
ATOM 858 N N . GLU A 1 104 ? 30.228 -20.145 -19.950 1.00 58.09 104 GLU A N 1
ATOM 859 C CA . GLU A 1 104 ? 30.143 -21.549 -19.588 1.00 58.09 104 GLU A CA 1
ATOM 860 C C . GLU A 1 104 ? 30.182 -21.623 -18.061 1.00 58.09 104 GLU A C 1
ATOM 862 O O . GLU A 1 104 ? 31.000 -20.932 -17.439 1.00 58.09 104 GLU A O 1
ATOM 867 N N . PRO A 1 105 ? 29.313 -22.427 -17.423 1.00 52.31 105 PRO A N 1
ATOM 868 C CA . PRO A 1 105 ? 29.511 -22.741 -16.025 1.00 52.31 105 PRO A CA 1
ATOM 869 C C . PRO A 1 105 ? 30.895 -23.374 -15.932 1.00 52.31 105 PRO A C 1
ATOM 871 O O . PRO A 1 105 ? 31.071 -24.527 -16.321 1.00 52.31 105 PRO A O 1
ATOM 874 N N . SER A 1 106 ? 31.870 -22.586 -15.471 1.00 53.59 106 SER A N 1
ATOM 875 C CA . SER A 1 106 ? 33.217 -23.048 -15.175 1.00 53.59 106 SER A CA 1
ATOM 876 C C . SER A 1 106 ? 33.065 -24.354 -14.419 1.00 53.59 106 SER A C 1
ATOM 878 O O . SER A 1 106 ? 32.370 -24.371 -13.392 1.00 53.59 106 SER A O 1
ATOM 880 N N . GLU A 1 107 ? 33.609 -25.429 -14.990 1.00 57.66 107 GLU A N 1
ATOM 881 C CA . GLU A 1 107 ? 33.441 -2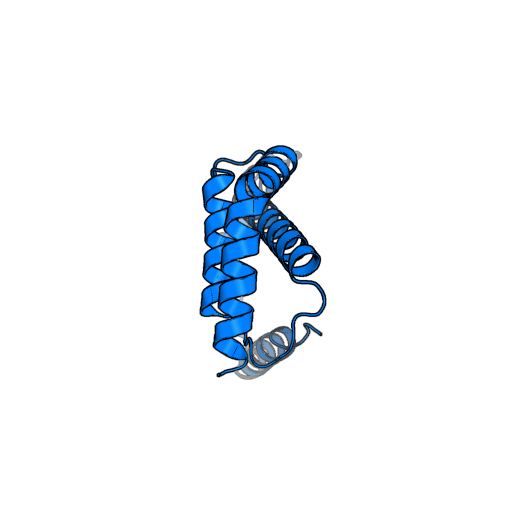6.782 -14.478 1.00 57.66 107 GLU A CA 1
ATOM 882 C C . GLU A 1 107 ? 33.618 -26.770 -12.953 1.00 57.66 107 GLU A C 1
ATOM 884 O O . GLU A 1 107 ? 34.544 -26.128 -12.444 1.00 57.66 107 GLU A O 1
ATOM 889 N N . PRO A 1 108 ? 32.710 -27.395 -12.185 1.00 53.12 108 PRO A N 1
ATOM 890 C CA . PRO A 1 108 ? 32.871 -27.445 -10.745 1.00 53.12 108 PRO A CA 1
ATOM 891 C C . PRO A 1 108 ? 34.115 -28.283 -10.447 1.00 53.12 108 PRO A C 1
ATOM 893 O O . PRO A 1 108 ? 34.065 -29.507 -10.528 1.00 53.12 108 PRO A O 1
ATOM 896 N N . GLU A 1 109 ? 35.230 -27.632 -10.112 1.00 56.81 109 GLU A N 1
ATOM 897 C CA . GLU A 1 109 ? 36.492 -28.334 -9.856 1.00 56.81 109 GLU A CA 1
ATOM 898 C C . GLU A 1 109 ? 36.463 -29.234 -8.613 1.00 56.81 109 GLU A C 1
ATOM 900 O O . GLU A 1 109 ? 37.373 -30.037 -8.441 1.00 56.81 109 GLU A O 1
ATOM 905 N N . ASP A 1 110 ? 35.426 -29.203 -7.773 1.00 61.09 110 ASP A N 1
ATOM 906 C CA . ASP A 1 110 ? 35.249 -30.207 -6.727 1.00 61.09 110 ASP A CA 1
ATOM 907 C C . ASP A 1 110 ? 33.862 -30.187 -6.063 1.00 61.09 110 ASP A C 1
ATOM 909 O O . ASP A 1 110 ? 33.092 -29.222 -6.089 1.00 61.09 110 ASP A O 1
ATOM 913 N N . GLU A 1 111 ? 33.571 -31.296 -5.380 1.00 53.50 111 GLU A N 1
ATOM 914 C CA . GLU A 1 111 ? 32.452 -31.492 -4.451 1.00 53.50 111 GLU A CA 1
ATOM 915 C C . GLU A 1 111 ? 32.428 -30.431 -3.322 1.00 53.50 111 GLU A C 1
ATOM 917 O O . GLU A 1 111 ? 31.380 -30.147 -2.736 1.00 53.50 111 GLU A O 1
ATOM 922 N N . TYR A 1 112 ? 33.558 -29.756 -3.073 1.00 54.75 112 TYR A N 1
ATOM 923 C CA . TYR A 1 112 ? 33.704 -28.687 -2.083 1.00 54.75 112 TYR A CA 1
ATOM 924 C C . TYR A 1 112 ? 33.037 -27.364 -2.519 1.00 54.75 112 TYR A C 1
ATOM 926 O O . TYR A 1 112 ? 32.559 -26.595 -1.671 1.00 54.75 112 TYR A O 1
ATOM 934 N N . GLY A 1 113 ? 32.934 -27.104 -3.828 1.00 52.19 113 GLY A N 1
ATOM 935 C CA . GLY A 1 113 ? 32.245 -25.939 -4.398 1.00 52.19 113 GLY A CA 1
ATOM 936 C C . GLY A 1 113 ? 30.719 -25.961 -4.222 1.00 52.19 113 GLY A C 1
ATOM 937 O O . GLY A 1 113 ? 30.097 -24.921 -3.970 1.00 52.19 113 GLY A O 1
ATOM 938 N N . GLN A 1 114 ? 30.110 -27.151 -4.258 1.00 53.03 114 GLN A N 1
ATOM 939 C CA . GLN A 1 114 ? 28.664 -27.343 -4.074 1.00 53.03 114 GLN A CA 1
ATOM 940 C C . GLN A 1 114 ? 28.231 -26.937 -2.649 1.00 53.03 114 GLN A C 1
ATOM 942 O O . GLN A 1 114 ? 27.291 -26.158 -2.464 1.00 53.03 114 GLN A O 1
ATOM 947 N N . GLU A 1 115 ? 28.974 -27.375 -1.627 1.00 52.31 115 GLU A N 1
ATOM 948 C CA . GLU A 1 115 ? 28.706 -27.097 -0.205 1.00 52.31 115 GLU A CA 1
ATOM 949 C C . GLU A 1 115 ? 28.734 -25.584 0.111 1.00 52.31 115 GLU A C 1
ATOM 951 O O . GLU A 1 115 ? 27.917 -25.076 0.892 1.00 52.31 115 GLU A O 1
ATOM 956 N N . LYS A 1 116 ? 29.643 -24.826 -0.523 1.00 53.34 116 LYS A N 1
ATOM 957 C CA . LYS A 1 116 ? 29.725 -23.362 -0.364 1.00 53.34 116 LYS A CA 1
ATOM 958 C C . LYS A 1 116 ? 28.554 -22.640 -1.024 1.00 53.34 116 LYS A C 1
ATOM 960 O O . LYS A 1 116 ? 27.972 -21.759 -0.385 1.00 53.34 116 LYS A O 1
ATOM 965 N N . ASN A 1 117 ? 28.155 -23.035 -2.233 1.00 48.16 117 ASN A N 1
ATOM 966 C CA . ASN A 1 117 ? 27.010 -22.429 -2.921 1.00 48.16 117 ASN A CA 1
ATOM 967 C C . ASN A 1 117 ? 25.695 -22.658 -2.159 1.00 48.16 117 ASN A C 1
ATOM 969 O O . ASN A 1 117 ? 24.917 -21.719 -1.969 1.00 48.16 117 ASN A O 1
ATOM 973 N N . PHE A 1 118 ? 25.496 -23.849 -1.584 1.00 50.00 118 PHE A N 1
ATOM 974 C CA . PHE A 1 118 ? 24.345 -24.125 -0.717 1.00 50.00 118 PHE A CA 1
ATOM 975 C C . PHE A 1 118 ? 24.355 -23.325 0.599 1.00 50.00 118 PHE A C 1
ATOM 977 O O . PHE A 1 118 ? 23.293 -22.965 1.120 1.00 50.00 118 PHE A O 1
ATOM 984 N N . LYS A 1 119 ? 25.531 -23.016 1.164 1.00 50.69 119 LYS A N 1
ATOM 985 C CA . LYS A 1 119 ? 25.647 -22.159 2.361 1.00 50.69 119 LYS A CA 1
ATOM 986 C C . LYS A 1 119 ? 25.398 -20.681 2.051 1.00 50.69 119 LYS A C 1
ATOM 988 O O . LYS A 1 119 ? 24.730 -20.011 2.840 1.00 50.69 119 LYS A O 1
ATOM 993 N N . ILE A 1 120 ? 25.854 -20.188 0.899 1.00 51.53 120 ILE A N 1
ATOM 994 C CA . ILE A 1 120 ? 25.593 -18.813 0.443 1.00 51.53 120 ILE A CA 1
ATOM 995 C C . ILE A 1 120 ? 24.088 -18.607 0.215 1.00 51.53 120 ILE A C 1
ATOM 997 O O . ILE A 1 120 ? 23.524 -17.622 0.697 1.00 51.53 120 ILE A O 1
ATOM 1001 N N . TRP A 1 121 ? 23.408 -19.576 -0.408 1.00 47.88 121 TRP A N 1
ATOM 1002 C CA . TRP A 1 121 ? 21.966 -19.498 -0.661 1.00 47.88 121 TRP A CA 1
ATOM 1003 C C . TRP A 1 121 ? 21.120 -19.560 0.625 1.00 47.88 121 TRP A C 1
ATOM 1005 O O . TRP A 1 121 ? 20.106 -18.868 0.742 1.00 47.88 121 TRP A O 1
ATOM 1015 N N . ARG A 1 122 ? 21.558 -20.316 1.645 1.00 45.16 122 ARG A N 1
ATOM 1016 C CA . ARG A 1 122 ? 20.901 -20.337 2.968 1.00 45.16 122 ARG A CA 1
ATOM 1017 C C . ARG A 1 122 ? 21.080 -19.037 3.758 1.00 45.16 122 ARG A C 1
ATOM 1019 O O . ARG A 1 122 ? 20.131 -18.608 4.410 1.00 45.16 122 ARG A O 1
ATOM 1026 N N . ASN A 1 123 ? 22.243 -18.387 3.675 1.00 46.81 123 ASN A N 1
ATOM 1027 C CA . ASN A 1 123 ? 22.522 -17.152 4.423 1.00 46.81 123 ASN A CA 1
ATOM 1028 C C . ASN A 1 123 ? 21.858 -15.895 3.840 1.00 46.81 123 ASN A C 1
ATOM 1030 O O . ASN A 1 123 ? 21.715 -14.902 4.553 1.00 46.81 123 ASN A O 1
ATOM 1034 N N . GLN A 1 124 ? 21.426 -15.923 2.576 1.00 44.44 124 GLN A N 1
ATOM 1035 C CA . GLN A 1 124 ? 20.697 -14.807 1.961 1.00 44.44 124 GLN A CA 1
ATOM 1036 C C . GLN A 1 124 ? 19.179 -14.850 2.209 1.00 44.44 124 GLN A C 1
ATOM 1038 O O . GLN A 1 124 ? 18.516 -13.822 2.090 1.00 44.44 124 GLN A O 1
ATOM 1043 N N . LYS A 1 125 ? 18.609 -15.997 2.612 1.00 44.91 125 LYS A N 1
ATOM 1044 C CA . LYS A 1 125 ? 17.148 -16.164 2.734 1.00 44.91 125 LYS A CA 1
ATOM 1045 C C . LYS A 1 125 ? 16.515 -15.682 4.053 1.00 44.91 125 LYS A C 1
ATOM 1047 O O . LYS A 1 125 ? 15.294 -15.707 4.146 1.00 44.91 125 LYS A O 1
ATOM 1052 N N . TRP A 1 126 ? 17.293 -15.215 5.041 1.00 39.88 126 TRP A N 1
ATOM 1053 C CA . TRP A 1 126 ? 16.772 -14.803 6.365 1.00 39.88 126 TRP A CA 1
ATOM 1054 C C . TRP A 1 126 ? 17.392 -13.522 6.952 1.00 39.88 126 TRP A C 1
ATOM 1056 O O . TRP A 1 126 ? 17.458 -13.362 8.167 1.00 39.88 126 TRP A O 1
ATOM 1066 N N . LYS A 1 127 ? 17.826 -12.571 6.118 1.00 44.50 127 LYS A N 1
ATOM 1067 C CA . LYS A 1 127 ? 18.142 -11.205 6.581 1.00 44.50 127 LYS A CA 1
ATOM 1068 C C . LYS A 1 127 ? 17.162 -10.192 6.002 1.00 44.50 127 LYS A C 1
ATOM 1070 O O . LYS A 1 127 ? 17.510 -9.355 5.181 1.00 44.50 127 LYS A O 1
ATOM 1075 N N . THR A 1 128 ? 15.917 -10.291 6.446 1.00 46.03 128 THR A N 1
ATOM 1076 C CA . THR A 1 128 ? 15.002 -9.147 6.499 1.00 46.03 128 THR A CA 1
ATOM 1077 C C . THR A 1 128 ? 14.414 -9.112 7.898 1.00 46.03 128 THR A C 1
ATOM 1079 O O . THR A 1 128 ? 13.501 -9.865 8.226 1.00 46.03 128 THR A O 1
ATOM 1082 N N . GLN A 1 129 ? 15.019 -8.267 8.724 1.00 41.44 129 GLN A N 1
ATOM 1083 C CA . GLN A 1 129 ? 14.437 -7.728 9.942 1.00 41.44 129 GLN A CA 1
ATOM 1084 C C . GLN A 1 129 ? 14.375 -6.214 9.758 1.00 41.44 129 GLN A C 1
ATOM 1086 O O . GLN A 1 129 ? 15.326 -5.678 9.139 1.00 41.44 129 GLN A O 1
#

Secondary structure (DSSP, 8-state):
--HHHHHHHHHHHHHHHHHHHHHHHHHHH--SSS-HHHHHHHHHHHHHHH--TTS--TTHHHHHHHHHHHHHHHHHHHHHHT-GGGGB-TTT--BHHHHHHHS-------HHHHHHHHHHHHHHTT---

Radius of gyration: 21.96 Å; chains: 1; bounding box: 54×41×48 Å

pLDDT: mean 75.73, std 17.75, range [39.88, 97.44]

=== Feature glossary ===
Key to the feature types in this record:

pLDDT. pLDDT is the predicted lDDT-Cα score: AlphaFold's confidence that the local environment of each residue (all inter-atomic distances within 15 Å) is correctly placed. It is a per-residue number between 0 and 100, with higher meaning more reliable.

Radius of gyration, Cα contacts, bounding box. The geometric summary reports three shape descriptors. Rg (radius of gyration) measures how spread out the Cα atoms are about their centre of mass; compact globular proteins have small Rg, elongated or unfolded ones large. Cα contacts (<8 Å, |i−j|>4) count long-range residue pairs in spatial proximity — high for tightly packed folds, near zero for rods or random coil. The bounding-box extents give the protein's footprint along x, y, z in Å.

Backbone torsions (φ/ψ). Backbone dihedral angles. Every residue except chain termini has a φ (preceding-C → N → Cα → C) and a ψ (N → Cα → C → next-N). They are reported in degrees following the IUPAC sign convention. Secondary structure is essentially a statement about which (φ, ψ) basin each residue occupies.

Contact-map, Ramachandran, and PAE plots. Plot images: a contact map (which residues are close in 3D, as an N×N binary image), a Ramachandran scatter (backbone torsion angles, revealing secondary-structure composition at a glance), and — for AlphaFold structures — a PAE heatmap (pairwise prediction confidence).

Predicted aligned error. Predicted Aligned Error (PAE) is an AlphaFold confidence matrix: entry (i, j) is the expected error in the position of residue j, in ångströms, when the prediction is superimposed on the true structure at residue i. Low PAE within a block of residues means that block is internally rigid and well-predicted; high PAE between two blocks means their relative placement is uncertain even if each block individually is confident.

Secondary structure (3-state, P-SEA). Three-state secondary structure (P-SEA) collapses the eight DSSP classes into helix (a), strand (b), and coil (c). P-SEA assigns these from Cα geometry alone — distances and angles — without requiring backbone oxygens, so it works on any Cα trace.

Solvent-accessible surface area. Solvent-accessible surface area (SASA) is the area in Å² traced out by the centre of a 1.4 Å probe sphere (a water molecule) rolled over the protein's van der Waals surface (Shrake–Rupley / Lee–Richards construction). Buried residues have near-zero SASA; fully exposed residues can exceed 200 Å². The total SASA scales roughly with the number of surface residues.

Foldseek 3Di. The Foldseek 3Di string encodes local tertiary geometry as a 20-letter alphabet — one character per residue — derived from the relative positions of nearby Cα atoms. Unlike the amino-acid sequence, 3Di is a direct function of the 3D structure, so two proteins with the same fold have similar 3Di strings even at low sequence identity.

B-factor. For experimental (PDB) structures, the B-factor (temperature factor) quantifies the positional spread of each atom in the crystal — a combination of thermal vibration and static disorder — in units of Å². High B-factors mark flexible loops or poorly resolved regions; low B-factors mark the rigid, well-ordered core.

mmCIF coordinates. The mmCIF block holds the 3D Cartesian coordinates of each backbone atom (N, Cα, C, O) in ångströms. mmCIF is the PDB's canonical archive format — a tagged-loop text representation of the atomic model.

InterPro / GO / CATH / organism. Functional annotations link the protein to curated databases. InterPro entries identify conserved domains and families by matching the sequence against member-database signatures (Pfam, PROSITE, CDD, …). Gene Ontology (GO) terms describe molecular function, biological process, and cellular component in a controlled vocabulary. CATH places the structure in a hierarchical fold classification (Class/Architecture/Topology/Homologous-superfamily). The organism is the source species.

Rendered structure images. Structure images are PyMOL renders from six orthogonal camera directions. Cartoon representation draws helices as coils and strands as arrows; sticks shows the backbone as bonds; surface shows the solvent-excluded envelope. Rainbow coloring maps sequence position to hue (blue→red, N→C); chain coloring assigns a distinct color per polypeptide.

Sequence. This is the polypeptide sequence — one letter per residue, N-terminus first. Length ranges from a few dozen residues for small domains to over a thousand for large multi-domain proteins.

Secondary structure (8-state, DSSP). The SS8 string is DSSP's per-residue secondary-structure call. α-helix (H) means an i→i+4 H-bond ladder; β-strand (E) means the residue participates in a β-sheet; 3₁₀ (G) and π (I) are tighter and wider helices; T/S are turns/bends; '-' is loop.

Nearest PDB structures. Structural nearest neighbors (via Foldseek easy-search vs the PDB). Reported per hit: target PDB id, E-value, and alignment TM-score. A TM-score above ~0.5 is the conventional threshold for 'same fold'.